Protein AF-J9F4U8-F1 (afdb_monomer_lite)

Structure (mmCIF, N/CA/C/O backbone):
data_AF-J9F4U8-F1
#
_entry.id   AF-J9F4U8-F1
#
loop_
_atom_site.group_PDB
_atom_site.id
_atom_site.type_symbol
_atom_site.label_atom_id
_atom_site.label_alt_id
_atom_site.label_comp_id
_atom_site.label_asym_id
_atom_site.label_entity_id
_atom_site.label_seq_id
_atom_site.pdbx_PDB_ins_code
_atom_site.Cartn_x
_atom_site.Cartn_y
_atom_site.Cartn_z
_atom_site.occupancy
_atom_site.B_iso_or_equiv
_atom_site.auth_seq_id
_atom_site.auth_comp_id
_atom_site.auth_asym_id
_atom_site.auth_atom_id
_atom_site.pdbx_PDB_model_num
ATOM 1 N N . MET A 1 1 ? 13.633 12.511 -22.087 1.00 73.69 1 MET A N 1
ATOM 2 C CA . MET A 1 1 ? 13.959 11.360 -22.959 1.00 73.69 1 MET A CA 1
ATOM 3 C C . MET A 1 1 ? 12.790 10.395 -22.953 1.00 73.69 1 MET A C 1
ATOM 5 O O . MET A 1 1 ? 12.260 10.151 -21.877 1.00 73.69 1 MET A O 1
ATOM 9 N N . SER A 1 2 ? 12.393 9.867 -24.113 1.00 84.69 2 SER A N 1
ATOM 10 C CA . SER A 1 2 ? 11.380 8.807 -24.208 1.00 84.69 2 SER A CA 1
ATOM 11 C C . SER A 1 2 ? 12.073 7.474 -24.529 1.00 84.69 2 SER A C 1
ATOM 13 O O . SER A 1 2 ? 12.675 7.376 -25.598 1.00 84.69 2 SER A O 1
ATOM 15 N N . PRO A 1 3 ? 12.018 6.450 -23.653 1.00 85.88 3 PRO A N 1
ATOM 16 C CA . PRO A 1 3 ? 12.671 5.149 -23.874 1.00 85.88 3 PRO A CA 1
ATOM 17 C C . PRO A 1 3 ? 12.278 4.480 -25.198 1.00 85.88 3 PRO A C 1
ATOM 19 O O . PRO A 1 3 ? 13.088 3.803 -25.831 1.00 85.88 3 PRO A O 1
ATOM 22 N N . ARG A 1 4 ? 11.057 4.748 -25.670 1.00 88.00 4 ARG A N 1
ATOM 23 C CA . ARG A 1 4 ? 10.531 4.239 -26.945 1.00 88.00 4 ARG A CA 1
ATOM 24 C C . ARG A 1 4 ? 11.342 4.667 -28.158 1.00 88.00 4 ARG A C 1
ATOM 26 O O . ARG A 1 4 ? 11.392 3.926 -29.130 1.00 88.00 4 ARG A O 1
ATOM 33 N N . GLN A 1 5 ? 12.001 5.827 -28.097 1.00 93.31 5 GLN A N 1
ATOM 34 C CA . GLN A 1 5 ? 12.882 6.303 -29.173 1.00 93.31 5 GLN A CA 1
ATOM 35 C C . GLN A 1 5 ? 14.105 5.392 -29.369 1.00 93.31 5 GLN A C 1
ATOM 37 O O . GLN A 1 5 ? 14.730 5.431 -30.423 1.00 93.31 5 GLN A O 1
ATOM 42 N N . TYR A 1 6 ? 14.412 4.546 -28.382 1.00 90.94 6 TYR A N 1
ATOM 43 C CA . TYR A 1 6 ? 15.502 3.573 -28.400 1.00 90.94 6 TYR A CA 1
ATOM 44 C C . TYR A 1 6 ? 14.999 2.124 -28.499 1.00 90.94 6 TYR A C 1
ATOM 46 O O . TYR A 1 6 ? 15.739 1.197 -28.182 1.00 90.94 6 TYR A O 1
ATOM 54 N N . ASN A 1 7 ? 13.739 1.912 -28.905 1.00 90.25 7 ASN A N 1
ATOM 55 C CA . ASN A 1 7 ? 13.086 0.596 -28.955 1.00 90.25 7 ASN A CA 1
ATOM 56 C C . ASN A 1 7 ? 13.039 -0.138 -27.600 1.00 90.25 7 ASN A C 1
ATOM 58 O O . ASN A 1 7 ? 12.963 -1.366 -27.551 1.00 90.25 7 ASN A O 1
ATOM 62 N N . VAL A 1 8 ? 13.057 0.605 -26.489 1.00 89.50 8 VAL A N 1
ATOM 63 C CA . VAL A 1 8 ? 12.871 0.038 -25.151 1.00 89.50 8 VAL A CA 1
ATOM 64 C C . VAL A 1 8 ? 11.380 -0.016 -24.834 1.00 89.50 8 VAL A C 1
ATOM 66 O O . VAL A 1 8 ? 10.713 1.015 -24.749 1.00 89.50 8 VAL A O 1
ATOM 69 N N . ASP A 1 9 ? 10.867 -1.228 -24.630 1.00 92.94 9 ASP A N 1
ATOM 70 C CA . ASP A 1 9 ? 9.531 -1.459 -24.080 1.00 92.94 9 ASP A CA 1
ATOM 71 C C . ASP A 1 9 ? 9.593 -1.344 -22.553 1.00 92.94 9 ASP A C 1
ATOM 73 O O . ASP A 1 9 ? 10.179 -2.189 -21.868 1.00 92.94 9 ASP A O 1
ATOM 77 N N . GLU A 1 10 ? 8.977 -0.290 -22.014 1.00 91.19 10 GLU A N 1
ATOM 78 C CA . GLU A 1 10 ? 9.019 0.004 -20.583 1.00 91.19 10 GLU A CA 1
ATOM 79 C C . GLU A 1 10 ? 8.383 -1.113 -19.745 1.00 91.19 10 GLU A C 1
ATOM 81 O O . GLU A 1 10 ? 8.871 -1.436 -18.662 1.00 91.19 10 GLU A O 1
ATOM 86 N N . ARG A 1 11 ? 7.312 -1.743 -20.247 1.00 91.62 11 ARG A N 1
ATOM 87 C CA . ARG A 1 11 ? 6.607 -2.805 -19.517 1.00 91.62 11 ARG A CA 1
ATOM 88 C C . ARG A 1 11 ? 7.463 -4.057 -19.440 1.00 91.62 11 ARG A C 1
ATOM 90 O O . ARG A 1 11 ? 7.577 -4.637 -18.361 1.00 91.62 11 ARG A O 1
ATOM 97 N N . ARG A 1 12 ? 8.096 -4.443 -20.552 1.00 93.12 12 ARG A N 1
ATOM 98 C CA . ARG A 1 12 ? 9.026 -5.583 -20.576 1.00 93.12 12 ARG A CA 1
ATOM 99 C C . ARG A 1 12 ? 10.244 -5.334 -19.695 1.00 93.12 12 ARG A C 1
ATOM 101 O O . ARG A 1 12 ? 10.639 -6.236 -18.965 1.00 93.12 12 ARG A O 1
ATOM 108 N N . ALA A 1 13 ? 10.801 -4.123 -19.714 1.00 92.50 13 ALA A N 1
ATOM 109 C CA . ALA A 1 13 ? 11.930 -3.763 -18.859 1.00 92.50 13 ALA A CA 1
ATOM 110 C C . ALA A 1 13 ? 11.574 -3.863 -17.365 1.00 92.50 13 ALA A C 1
ATOM 112 O O . ALA A 1 13 ? 12.334 -4.443 -16.590 1.00 92.50 13 ALA A O 1
ATOM 113 N N . ILE A 1 14 ? 10.396 -3.369 -16.963 1.00 92.56 14 ILE A N 1
ATOM 114 C CA . ILE A 1 14 ? 9.905 -3.489 -15.581 1.00 92.56 14 ILE A CA 1
ATOM 115 C C . ILE A 1 14 ? 9.682 -4.958 -15.205 1.00 92.56 14 ILE A C 1
ATOM 117 O O . ILE A 1 14 ? 10.134 -5.384 -14.145 1.00 92.56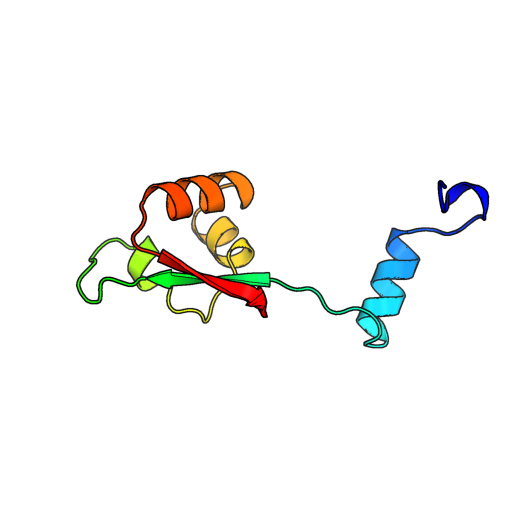 14 ILE A O 1
ATOM 121 N N . GLN A 1 15 ? 9.017 -5.742 -16.060 1.00 93.19 15 GLN A N 1
ATOM 122 C CA . GLN A 1 15 ? 8.785 -7.170 -15.816 1.00 93.19 15 GLN A CA 1
ATOM 123 C C . GLN A 1 15 ? 10.097 -7.934 -15.644 1.00 93.19 15 GLN A C 1
ATOM 125 O O . GLN A 1 15 ? 10.257 -8.646 -14.658 1.00 93.19 15 GLN A O 1
ATOM 130 N N . PHE A 1 16 ? 11.049 -7.734 -16.558 1.00 95.25 16 PHE A N 1
ATOM 131 C CA . PHE A 1 16 ? 12.386 -8.311 -16.467 1.00 95.25 16 PHE A CA 1
ATOM 132 C C . PHE A 1 16 ? 13.063 -7.916 -15.149 1.00 95.25 16 PHE A C 1
ATOM 134 O O . PHE A 1 16 ? 13.548 -8.775 -14.416 1.00 95.25 16 PHE A O 1
ATOM 141 N N . GLY A 1 17 ? 13.025 -6.628 -14.800 1.00 95.50 17 GLY A N 1
ATOM 142 C CA . GLY A 1 17 ? 13.579 -6.126 -13.549 1.00 95.50 17 GLY A CA 1
ATOM 143 C C . GLY A 1 17 ? 12.972 -6.787 -12.309 1.00 95.50 17 GLY 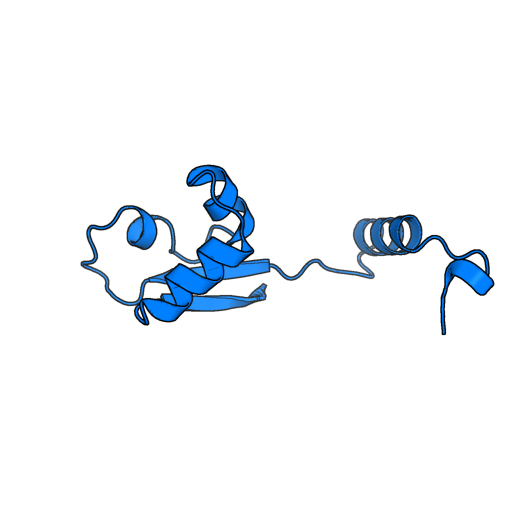A C 1
ATOM 144 O O . GLY A 1 17 ? 13.711 -7.143 -11.396 1.00 95.50 17 GLY A O 1
ATOM 145 N N . ILE A 1 18 ? 11.655 -7.003 -12.286 1.00 93.81 18 ILE A N 1
ATOM 146 C CA . ILE A 1 18 ? 10.968 -7.699 -11.188 1.00 93.81 18 ILE A CA 1
ATOM 147 C C . ILE A 1 18 ? 11.367 -9.179 -11.145 1.00 93.81 18 ILE A C 1
ATOM 149 O O . ILE A 1 18 ? 11.740 -9.674 -10.084 1.00 93.81 18 ILE A O 1
ATOM 153 N N . CYS A 1 19 ? 11.337 -9.879 -12.283 1.00 94.56 19 CYS A N 1
ATOM 154 C CA . CYS A 1 19 ? 11.672 -11.305 -12.366 1.00 94.56 19 CYS A CA 1
ATOM 155 C C . CYS A 1 19 ? 13.113 -11.609 -11.936 1.00 94.56 19 CYS A C 1
ATOM 157 O O . CYS A 1 19 ? 13.367 -12.668 -11.369 1.00 94.56 19 CYS A O 1
ATOM 159 N N . HIS A 1 20 ? 14.043 -10.684 -12.185 1.00 95.75 20 HIS A N 1
ATOM 160 C CA . HIS A 1 20 ? 15.457 -10.833 -11.832 1.00 95.75 20 HIS A CA 1
ATOM 161 C C . HIS A 1 20 ? 15.851 -10.140 -10.518 1.00 95.75 20 HIS A C 1
ATOM 163 O O . HIS A 1 20 ? 17.021 -10.164 -10.146 1.00 95.75 20 HIS A O 1
ATOM 169 N N . GLY A 1 21 ? 14.905 -9.525 -9.801 1.00 92.44 21 GLY A N 1
ATOM 170 C CA . GLY A 1 21 ? 15.178 -8.853 -8.526 1.00 92.44 21 GLY A CA 1
ATOM 171 C C . GLY A 1 21 ? 15.939 -7.526 -8.640 1.00 92.44 21 GLY A C 1
ATOM 172 O O . GLY A 1 21 ? 16.390 -6.997 -7.627 1.00 92.44 21 GLY A O 1
ATOM 173 N N . PHE A 1 22 ? 16.062 -6.957 -9.842 1.00 94.50 22 PHE A N 1
ATOM 174 C CA . PHE A 1 22 ? 16.627 -5.618 -10.059 1.00 94.50 22 PHE A CA 1
ATOM 175 C C . PHE A 1 22 ? 15.653 -4.501 -9.677 1.00 94.50 22 PHE A C 1
ATOM 177 O O . PHE A 1 22 ? 16.071 -3.397 -9.338 1.00 94.50 22 PHE A O 1
ATOM 184 N N . VAL A 1 23 ? 14.351 -4.781 -9.745 1.00 93.25 23 VAL A N 1
ATOM 185 C CA . VAL A 1 23 ? 13.281 -3.847 -9.392 1.00 93.25 23 VAL A CA 1
ATOM 186 C C . VAL A 1 23 ? 12.377 -4.509 -8.365 1.00 93.25 23 VAL A C 1
ATOM 188 O O . VAL A 1 23 ? 11.911 -5.628 -8.558 1.00 93.25 23 VAL A O 1
ATOM 191 N N . ARG A 1 24 ? 12.080 -3.790 -7.282 1.00 90.25 24 ARG A N 1
ATOM 192 C CA . ARG A 1 24 ? 11.101 -4.205 -6.277 1.00 90.25 24 ARG A CA 1
ATOM 193 C C . ARG A 1 24 ? 9.912 -3.255 -6.301 1.00 90.25 24 ARG A C 1
ATOM 195 O O . ARG A 1 24 ? 10.089 -2.039 -6.318 1.00 90.25 24 ARG A O 1
ATOM 202 N N . LYS A 1 25 ? 8.698 -3.808 -6.263 1.00 88.00 25 LYS A N 1
ATOM 203 C CA . LYS A 1 25 ? 7.491 -3.012 -6.031 1.00 88.00 25 LYS A CA 1
ATOM 204 C C . LYS A 1 25 ? 7.460 -2.595 -4.559 1.00 88.00 25 LYS A C 1
ATOM 206 O O . LYS A 1 25 ? 7.484 -3.461 -3.690 1.00 88.00 25 LYS A O 1
ATOM 211 N N . LEU A 1 26 ? 7.397 -1.290 -4.305 1.00 91.06 26 LEU A N 1
ATOM 212 C CA . LEU A 1 26 ? 7.100 -0.743 -2.984 1.00 91.06 26 LEU A CA 1
ATOM 213 C C . LEU A 1 26 ? 5.589 -0.562 -2.861 1.00 91.06 26 LEU A C 1
ATOM 215 O O . LEU A 1 26 ? 4.983 0.128 -3.682 1.00 91.06 26 LEU A O 1
ATOM 219 N N . CYS A 1 27 ? 4.995 -1.180 -1.848 1.00 93.19 27 CYS A N 1
ATOM 220 C CA . CYS A 1 27 ? 3.579 -1.039 -1.533 1.00 93.19 27 CYS A CA 1
ATOM 221 C C . CYS A 1 27 ? 3.407 -0.228 -0.245 1.00 93.19 27 CYS A C 1
ATOM 223 O O . CYS A 1 27 ? 4.284 -0.211 0.621 1.00 93.19 27 CYS A O 1
ATOM 225 N N . ILE A 1 28 ? 2.253 0.426 -0.112 1.00 95.56 28 ILE A N 1
ATOM 226 C CA . ILE A 1 28 ? 1.879 1.172 1.092 1.00 95.56 28 ILE A CA 1
ATOM 227 C C . ILE A 1 28 ? 1.041 0.262 1.988 1.00 95.56 28 ILE A C 1
ATOM 229 O O . ILE A 1 28 ? 0.065 -0.321 1.531 1.00 95.56 28 ILE A O 1
ATOM 233 N N . TYR A 1 29 ? 1.385 0.187 3.2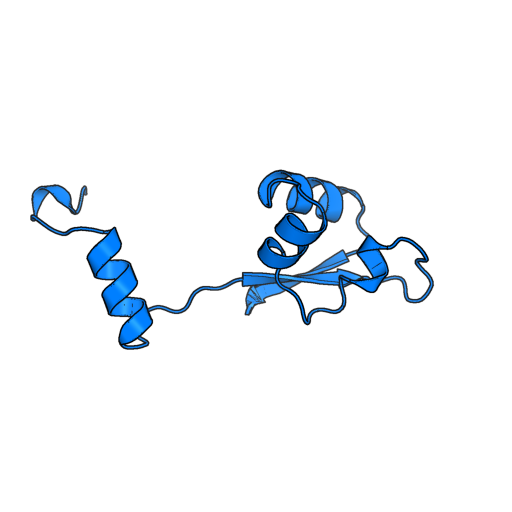68 1.00 95.75 29 TYR A N 1
ATOM 234 C CA . TYR A 1 29 ? 0.716 -0.631 4.276 1.00 95.75 29 TYR A CA 1
ATOM 235 C C . TYR A 1 29 ? 0.190 0.277 5.393 1.00 95.75 29 TYR A C 1
ATOM 237 O O . TYR A 1 29 ? 0.985 0.755 6.210 1.00 95.75 29 TYR A O 1
ATOM 245 N N . PRO A 1 30 ? -1.120 0.574 5.425 1.00 94.19 30 PRO A N 1
ATOM 246 C CA . PRO A 1 30 ? -1.704 1.400 6.471 1.00 94.19 30 PRO A CA 1
ATOM 247 C C . PRO A 1 30 ? -1.820 0.635 7.798 1.00 94.19 30 PRO A C 1
ATOM 249 O O . PRO A 1 30 ? -2.155 -0.551 7.832 1.00 94.19 30 PRO A O 1
ATOM 252 N N . VAL A 1 31 ? -1.584 1.347 8.898 1.00 94.44 31 VAL A N 1
ATOM 253 C CA . VAL A 1 31 ? -1.675 0.866 10.280 1.00 94.44 31 VAL A CA 1
ATOM 254 C C . VAL A 1 31 ? -2.553 1.825 11.076 1.00 94.44 31 VAL A C 1
ATOM 256 O O . VAL A 1 31 ? -2.258 3.016 11.148 1.00 94.44 31 VAL A O 1
ATOM 259 N N . SER A 1 32 ? -3.630 1.322 11.677 1.00 93.69 32 SER A N 1
ATOM 260 C CA . SER A 1 32 ? -4.481 2.102 12.577 1.00 93.69 32 SER A CA 1
ATOM 261 C C . SER A 1 32 ? -3.739 2.435 13.874 1.00 93.69 32 SER A C 1
ATOM 263 O O . SER A 1 32 ? -3.183 1.553 14.530 1.00 93.69 32 SER A O 1
ATOM 265 N N . LEU A 1 33 ? -3.762 3.705 14.278 1.00 89.88 33 LEU A N 1
ATOM 266 C CA . LEU A 1 33 ? -3.183 4.172 15.542 1.00 89.88 33 LEU A CA 1
ATOM 267 C C . LEU A 1 33 ? -4.086 3.878 16.745 1.00 89.88 33 LEU A C 1
ATOM 269 O O . LEU A 1 33 ? -3.611 3.636 17.857 1.00 89.88 33 LEU A O 1
ATOM 273 N N . LYS A 1 34 ? -5.406 3.913 16.544 1.00 86.69 34 LYS A N 1
ATOM 274 C CA . LYS A 1 34 ? -6.388 3.749 17.619 1.00 86.69 34 LYS A CA 1
ATOM 275 C C . LYS A 1 34 ? -6.729 2.272 17.797 1.00 86.69 34 LYS A C 1
ATOM 277 O O . LYS A 1 34 ? -7.493 1.704 17.022 1.00 86.69 34 LYS A O 1
ATOM 282 N N . LYS A 1 35 ? -6.227 1.673 18.882 1.00 72.62 35 LYS A N 1
ATOM 283 C CA . LYS A 1 35 ? -6.478 0.262 19.243 1.00 72.62 35 LYS A CA 1
ATOM 284 C C . LYS A 1 35 ? -7.961 -0.084 19.458 1.00 72.62 35 LYS A C 1
ATOM 286 O O . LYS A 1 35 ? -8.323 -1.246 19.335 1.00 72.62 35 LYS A O 1
ATOM 291 N N . CYS A 1 36 ? -8.808 0.905 19.753 1.00 78.25 36 CYS A N 1
ATOM 292 C CA . CYS A 1 36 ? -10.243 0.714 19.997 1.00 78.25 36 CYS A CA 1
ATOM 293 C C . CYS A 1 36 ? -11.135 1.199 18.842 1.00 78.25 36 CYS A C 1
ATOM 295 O O . CYS A 1 36 ? -12.337 1.379 19.035 1.00 78.25 36 CYS A O 1
ATOM 297 N N . ASP A 1 37 ? -10.579 1.453 17.655 1.00 81.94 37 ASP A N 1
ATOM 298 C CA . ASP A 1 37 ? -11.402 1.816 16.505 1.00 81.94 37 ASP A CA 1
ATOM 299 C C . ASP A 1 37 ? -12.172 0.590 15.986 1.00 81.94 37 ASP A C 1
ATOM 301 O O . ASP A 1 37 ? -11.608 -0.372 15.461 1.00 81.94 37 ASP A O 1
ATOM 305 N N . MET A 1 38 ? -13.493 0.622 16.167 1.00 84.75 38 MET A N 1
ATOM 306 C CA . MET A 1 38 ? -14.394 -0.474 15.810 1.00 84.75 38 MET A CA 1
ATOM 307 C C . MET A 1 38 ? -14.728 -0.512 14.315 1.00 84.75 38 MET A C 1
ATOM 309 O O . MET A 1 38 ? -15.342 -1.483 13.857 1.00 84.75 38 MET A O 1
ATOM 313 N N . ARG A 1 39 ? -14.324 0.505 13.539 1.00 89.94 39 ARG A N 1
ATOM 314 C CA . ARG A 1 39 ? -14.554 0.550 12.094 1.00 89.94 39 ARG A CA 1
ATOM 315 C C . ARG A 1 39 ? -13.841 -0.618 11.418 1.00 89.94 39 ARG A C 1
ATOM 317 O O . ARG A 1 39 ? -12.691 -0.940 11.712 1.00 89.94 39 ARG A O 1
ATOM 324 N N . ARG A 1 40 ? -14.515 -1.235 10.443 1.00 90.69 40 ARG A N 1
ATOM 325 C CA . ARG A 1 40 ? -13.967 -2.374 9.687 1.00 90.69 40 ARG A CA 1
ATOM 326 C C . ARG A 1 40 ? -12.615 -2.046 9.045 1.00 90.69 40 ARG A C 1
ATOM 328 O O . ARG A 1 40 ? -11.736 -2.895 9.050 1.00 90.69 40 ARG A O 1
ATOM 335 N N . ILE A 1 41 ? -12.442 -0.825 8.535 1.00 90.25 41 ILE A N 1
ATOM 336 C CA . ILE A 1 41 ? -11.183 -0.376 7.927 1.00 90.25 41 ILE A CA 1
ATOM 337 C C . ILE A 1 41 ? -10.022 -0.370 8.927 1.00 90.25 41 ILE A C 1
ATOM 339 O O . ILE A 1 41 ? -8.967 -0.913 8.626 1.00 90.25 41 ILE A O 1
ATOM 343 N N . ALA A 1 42 ? -10.240 0.114 10.151 1.00 91.44 42 ALA A N 1
ATOM 344 C CA . ALA A 1 42 ? -9.209 0.151 11.181 1.00 91.44 42 ALA A CA 1
ATOM 345 C C . ALA A 1 42 ? -8.725 -1.246 11.590 1.00 91.44 42 ALA A C 1
ATOM 347 O O . ALA A 1 42 ? -7.533 -1.435 11.810 1.00 91.44 42 ALA A O 1
ATOM 348 N N . LYS A 1 43 ? -9.626 -2.236 11.610 1.00 91.38 43 LYS A N 1
ATOM 349 C CA . LYS A 1 43 ? -9.277 -3.640 11.882 1.00 91.38 43 LYS A CA 1
ATOM 350 C C . LYS A 1 43 ? -8.441 -4.292 10.780 1.00 91.38 43 LYS A C 1
ATOM 352 O O . LYS A 1 43 ? -7.708 -5.228 11.067 1.00 91.38 43 LYS A O 1
ATOM 357 N N . LEU A 1 44 ? -8.594 -3.862 9.525 1.00 92.19 44 LEU A N 1
ATOM 358 C CA . LEU A 1 44 ? -7.850 -4.428 8.391 1.00 92.19 44 LEU A CA 1
ATOM 359 C C . LEU A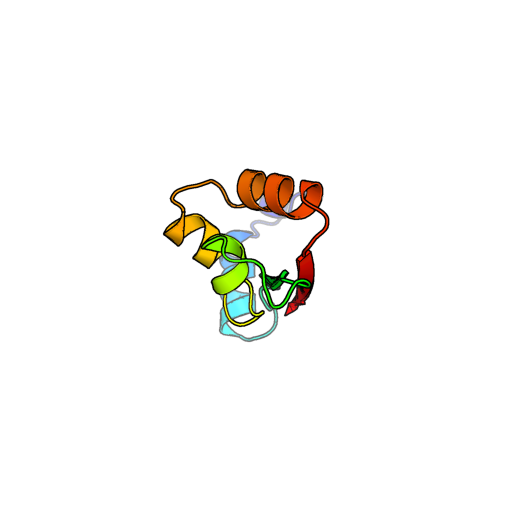 1 44 ? -6.529 -3.690 8.122 1.00 92.19 44 LEU A C 1
ATOM 361 O O . LEU A 1 44 ? -5.655 -4.258 7.472 1.00 92.19 44 LEU A O 1
ATOM 365 N N . CYS A 1 45 ? -6.389 -2.458 8.614 1.00 92.75 45 CYS A N 1
ATOM 366 C CA . CYS A 1 45 ? -5.160 -1.669 8.576 1.00 92.75 45 CYS A CA 1
ATOM 367 C C . CYS A 1 45 ? -4.250 -2.032 9.762 1.00 92.75 45 CYS A C 1
ATOM 369 O O . CYS A 1 45 ? -4.123 -1.263 10.713 1.00 92.75 45 CYS A O 1
ATOM 371 N N . ASP A 1 46 ? -3.630 -3.209 9.723 1.00 91.06 46 ASP A N 1
ATOM 372 C CA . ASP A 1 46 ? -2.681 -3.709 10.735 1.00 91.06 46 ASP A CA 1
ATOM 373 C C . ASP A 1 46 ? -1.229 -3.782 10.217 1.00 91.06 46 ASP A C 1
ATOM 375 O O . ASP A 1 46 ? -0.330 -4.260 10.908 1.00 91.06 46 ASP A O 1
ATOM 379 N N . GLY A 1 47 ? -0.984 -3.298 8.996 1.00 91.50 47 GLY A N 1
ATOM 380 C CA . GLY A 1 47 ? 0.323 -3.342 8.341 1.00 91.50 47 GLY A CA 1
ATOM 381 C C . GLY A 1 47 ? 0.650 -4.660 7.631 1.00 91.50 47 GLY A C 1
ATOM 382 O O . GLY A 1 47 ? 1.756 -4.787 7.101 1.00 91.50 47 GLY A O 1
ATOM 383 N N . THR A 1 48 ? -0.276 -5.628 7.599 1.00 92.19 48 THR A N 1
ATOM 384 C CA . THR A 1 48 ? -0.103 -6.899 6.870 1.00 92.19 48 THR A CA 1
ATOM 385 C C . THR A 1 48 ? -0.606 -6.833 5.431 1.00 92.19 48 THR A C 1
ATOM 387 O O . THR A 1 48 ? -0.060 -7.505 4.558 1.00 92.19 48 THR A O 1
ATOM 390 N N . ARG A 1 49 ? -1.625 -6.007 5.169 1.00 93.81 49 ARG A N 1
ATOM 391 C CA . ARG A 1 49 ? -2.235 -5.843 3.844 1.00 93.81 49 ARG A CA 1
ATOM 392 C C . ARG A 1 49 ? -1.792 -4.554 3.181 1.00 93.81 49 ARG A C 1
ATOM 394 O O . ARG A 1 49 ? -1.739 -3.506 3.828 1.00 93.81 49 ARG A O 1
ATOM 401 N N . SER A 1 50 ? -1.513 -4.639 1.884 1.00 95.50 50 SER A N 1
ATOM 402 C CA . SER A 1 50 ? -1.236 -3.449 1.091 1.00 95.50 50 SER A CA 1
ATOM 403 C C . SER A 1 50 ? -2.510 -2.628 0.892 1.00 95.50 50 SER A C 1
ATOM 405 O O . SER A 1 50 ? -3.633 -3.139 0.960 1.00 95.50 50 SER A O 1
ATOM 407 N N . LEU A 1 51 ? -2.342 -1.339 0.623 1.00 95.25 51 LEU A N 1
ATOM 408 C CA . LEU A 1 51 ? -3.429 -0.441 0.263 1.00 95.25 51 LEU A CA 1
ATOM 409 C C . LEU A 1 51 ? -4.180 -0.958 -0.972 1.00 95.25 51 LEU A C 1
ATOM 411 O O . LEU A 1 51 ? -5.400 -0.843 -1.035 1.00 95.25 51 LEU A O 1
ATOM 415 N N . GLU A 1 52 ? -3.473 -1.546 -1.937 1.00 94.75 52 GLU A N 1
ATOM 416 C CA . GLU A 1 52 ? -4.082 -2.123 -3.131 1.00 94.75 52 GLU A CA 1
ATOM 417 C C . GLU A 1 52 ? -4.968 -3.330 -2.811 1.00 94.75 52 GLU A C 1
ATOM 419 O O . GLU A 1 52 ? -6.071 -3.423 -3.346 1.00 94.75 52 GLU A O 1
ATOM 424 N N . ASP A 1 53 ? -4.554 -4.202 -1.889 1.00 95.31 53 ASP A N 1
ATOM 425 C CA . ASP A 1 53 ? -5.394 -5.323 -1.444 1.00 95.31 53 ASP A CA 1
ATOM 426 C C . ASP A 1 53 ? -6.644 -4.821 -0.713 1.00 95.31 53 ASP A C 1
ATOM 428 O O . ASP A 1 53 ? -7.754 -5.314 -0.923 1.00 95.31 53 ASP A O 1
ATOM 432 N N . LEU A 1 54 ? -6.484 -3.800 0.134 1.00 95.44 54 LEU A N 1
ATOM 433 C CA . LEU A 1 54 ? -7.603 -3.166 0.831 1.00 95.44 54 LEU A CA 1
ATOM 434 C C . LEU A 1 54 ? -8.573 -2.508 -0.158 1.00 95.44 54 LEU A C 1
ATOM 436 O O . LEU A 1 54 ? -9.785 -2.644 -0.008 1.00 95.44 54 LEU A O 1
ATOM 440 N N . ALA A 1 55 ? -8.057 -1.850 -1.194 1.00 96.19 55 ALA A N 1
ATOM 441 C CA . ALA A 1 55 ? -8.855 -1.238 -2.250 1.00 96.19 55 ALA A CA 1
ATOM 442 C C . ALA A 1 55 ? -9.754 -2.266 -2.956 1.00 96.19 55 ALA A C 1
ATOM 444 O O . ALA A 1 55 ? -10.936 -1.998 -3.180 1.00 96.19 55 ALA A O 1
ATOM 445 N N . VAL A 1 56 ? -9.233 -3.473 -3.206 1.00 96.31 56 VAL A N 1
ATOM 446 C CA . VAL A 1 56 ? -10.019 -4.598 -3.735 1.00 96.31 56 VAL A CA 1
ATOM 447 C C . VAL A 1 56 ? -11.099 -5.037 -2.742 1.00 96.31 56 VAL A C 1
ATOM 449 O O . VAL A 1 56 ? -12.258 -5.168 -3.130 1.00 96.31 56 VAL A O 1
ATOM 452 N N . ILE A 1 57 ? -10.761 -5.208 -1.457 1.00 95.50 57 ILE A N 1
ATOM 453 C CA . ILE A 1 57 ? -11.719 -5.626 -0.413 1.00 95.50 57 ILE A CA 1
ATOM 454 C C . ILE A 1 57 ? -12.890 -4.643 -0.279 1.00 95.50 57 ILE A C 1
ATOM 456 O O . ILE A 1 57 ? -14.025 -5.060 -0.042 1.00 95.50 57 ILE A O 1
ATOM 460 N N . PHE A 1 58 ? -12.617 -3.345 -0.403 1.00 94.25 58 PHE A N 1
ATOM 461 C CA . PHE A 1 58 ? -13.624 -2.293 -0.281 1.00 94.25 58 PHE A CA 1
ATOM 462 C C . PHE A 1 58 ? -14.269 -1.894 -1.614 1.00 94.25 58 PHE A C 1
ATOM 464 O O . PHE A 1 58 ? -15.159 -1.050 -1.602 1.00 94.25 58 PHE A O 1
ATOM 471 N N . ALA A 1 59 ? -13.861 -2.495 -2.739 1.00 95.94 59 ALA A N 1
ATOM 472 C CA . ALA A 1 59 ? -14.316 -2.146 -4.088 1.00 95.94 59 ALA A CA 1
ATOM 473 C C . ALA A 1 59 ? -14.195 -0.637 -4.403 1.00 95.94 59 ALA A C 1
ATOM 475 O O . ALA A 1 59 ? -15.068 -0.035 -5.028 1.00 95.94 59 ALA A O 1
ATOM 476 N N . ILE A 1 60 ? -13.100 -0.014 -3.959 1.00 95.75 60 ILE A N 1
ATOM 477 C CA . ILE A 1 60 ? -12.805 1.415 -4.146 1.00 95.75 60 ILE A CA 1
ATOM 478 C C . ILE A 1 60 ? -11.456 1.547 -4.856 1.00 95.75 60 ILE A C 1
ATOM 480 O O . ILE A 1 60 ? -10.580 0.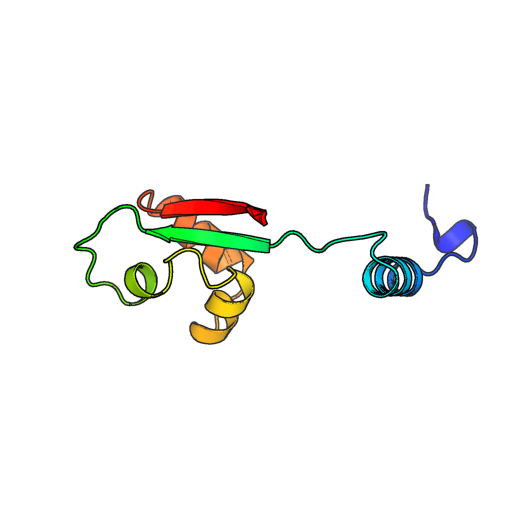703 -4.707 1.00 95.75 60 ILE A O 1
ATOM 484 N N . SER A 1 61 ? -11.253 2.612 -5.636 1.00 96.12 61 SER A N 1
ATOM 485 C CA . SER A 1 61 ? -9.941 2.862 -6.245 1.00 96.12 61 SER A CA 1
ATOM 486 C C . SER A 1 61 ? -8.867 3.088 -5.165 1.00 96.12 61 SER A C 1
ATOM 488 O O . SER A 1 61 ? -9.131 3.864 -4.241 1.00 96.12 61 SER A O 1
ATOM 490 N N . PRO A 1 62 ? -7.641 2.556 -5.313 1.00 94.62 62 PRO A N 1
ATOM 491 C CA . PRO A 1 62 ? -6.568 2.755 -4.335 1.00 94.62 62 PRO A CA 1
ATOM 492 C C . PRO A 1 62 ? -6.282 4.228 -4.021 1.00 94.62 62 PRO A C 1
ATOM 494 O O . PRO A 1 62 ? -6.030 4.569 -2.873 1.00 94.62 62 PRO A O 1
ATOM 497 N N . VAL A 1 63 ? -6.385 5.111 -5.021 1.00 95.06 63 VAL A N 1
ATOM 498 C CA . VAL A 1 63 ? -6.162 6.558 -4.860 1.00 95.06 63 VAL A CA 1
ATOM 499 C C . VAL A 1 63 ? -7.185 7.169 -3.899 1.00 95.06 63 VAL A C 1
ATOM 501 O O . VAL A 1 63 ? -6.798 7.728 -2.880 1.00 95.06 63 VAL A O 1
ATOM 504 N N . LYS A 1 64 ? -8.485 6.971 -4.155 1.00 95.25 64 LYS A N 1
ATOM 505 C CA . LYS A 1 64 ? -9.554 7.446 -3.257 1.00 95.25 64 LYS A CA 1
ATOM 506 C C . LYS A 1 64 ? -9.470 6.836 -1.859 1.00 95.25 64 LYS A C 1
ATOM 508 O O . LYS A 1 64 ? -9.766 7.511 -0.878 1.00 95.25 64 LYS A O 1
ATOM 513 N N . LEU A 1 65 ? -9.085 5.560 -1.759 1.00 94.62 65 LEU A N 1
ATOM 514 C CA . LEU A 1 65 ? -8.891 4.922 -0.459 1.00 94.62 65 LEU A CA 1
ATOM 515 C C . LEU A 1 65 ? -7.738 5.589 0.302 1.00 94.62 65 LEU A C 1
ATOM 517 O O . LEU A 1 65 ? -7.879 5.864 1.488 1.00 94.62 65 LEU A O 1
ATOM 521 N N . LEU A 1 66 ? -6.622 5.885 -0.370 1.00 94.38 66 LEU A N 1
ATOM 522 C CA . LEU A 1 66 ? -5.494 6.584 0.241 1.00 94.38 66 LEU A CA 1
ATOM 523 C C . LEU A 1 66 ? -5.882 7.973 0.741 1.00 94.38 66 LEU A C 1
ATOM 525 O O . LEU A 1 66 ? -5.511 8.324 1.855 1.00 94.38 66 LEU A O 1
ATOM 529 N N . GLU A 1 67 ? -6.606 8.743 -0.071 1.00 94.62 67 GLU A N 1
ATOM 530 C CA . GLU A 1 67 ? -7.095 10.078 0.290 1.00 94.62 67 GLU A CA 1
ATOM 531 C C . GLU A 1 67 ? -7.973 10.006 1.542 1.00 94.62 67 GLU A C 1
ATOM 533 O O . GLU A 1 67 ? -7.633 10.604 2.558 1.00 94.62 67 GLU A O 1
ATOM 538 N N . GLY A 1 68 ? -9.004 9.153 1.542 1.00 91.94 68 GLY A N 1
ATOM 539 C CA . GLY A 1 68 ? -9.898 9.024 2.696 1.00 91.94 68 GLY A CA 1
ATOM 540 C C . GLY A 1 68 ? -9.202 8.542 3.976 1.00 91.94 68 GLY A C 1
ATOM 541 O O . GLY A 1 68 ? -9.529 8.997 5.069 1.00 91.94 68 GLY A O 1
ATOM 542 N N . VAL A 1 69 ? -8.221 7.641 3.862 1.00 91.50 69 VAL A N 1
ATOM 543 C CA . VAL A 1 69 ? -7.448 7.149 5.019 1.00 91.50 69 VAL A CA 1
ATOM 544 C C . VAL A 1 69 ? -6.461 8.207 5.524 1.00 91.50 69 VAL A C 1
ATOM 546 O O . VAL A 1 69 ? -6.204 8.274 6.725 1.00 91.50 69 VAL A O 1
ATOM 549 N N . ARG A 1 70 ? -5.911 9.047 4.637 1.00 92.12 70 ARG A N 1
ATOM 550 C CA . ARG A 1 70 ? -5.047 10.175 5.019 1.00 92.12 70 ARG A CA 1
ATOM 551 C C . ARG A 1 70 ? -5.834 11.274 5.721 1.00 92.12 70 ARG A C 1
ATO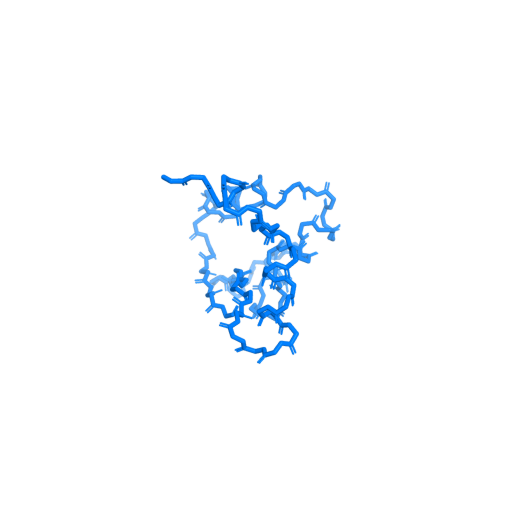M 553 O O . ARG A 1 70 ? -5.383 11.743 6.762 1.00 92.12 70 ARG A O 1
ATOM 560 N N . ASP A 1 71 ? -7.000 11.626 5.191 1.00 92.69 71 ASP A N 1
ATOM 561 C CA . ASP A 1 71 ? -7.850 12.691 5.731 1.00 92.69 71 ASP A CA 1
ATOM 562 C C . ASP A 1 71 ? -8.386 12.351 7.132 1.00 92.69 71 ASP A C 1
ATOM 564 O O . ASP A 1 71 ? -8.585 13.239 7.958 1.00 92.69 71 ASP A O 1
ATOM 568 N N . ASP A 1 72 ? -8.563 11.061 7.442 1.00 88.25 72 ASP A N 1
ATOM 569 C CA . ASP A 1 72 ? -8.996 10.600 8.767 1.00 88.25 72 ASP A CA 1
ATOM 570 C C . ASP A 1 72 ? -7.962 10.871 9.881 1.00 88.25 72 ASP A C 1
ATOM 572 O O . ASP A 1 72 ? -8.320 10.949 11.058 1.00 88.25 72 ASP A O 1
ATOM 576 N N . GLY A 1 73 ? -6.672 10.976 9.538 1.00 84.88 73 GLY A N 1
ATOM 577 C CA . GLY A 1 73 ? -5.583 11.286 10.474 1.00 84.88 73 GLY A CA 1
ATOM 578 C C . GLY A 1 73 ? -5.264 10.208 11.525 1.00 84.88 73 GLY A C 1
ATOM 579 O O . GLY A 1 73 ? -4.327 10.377 12.302 1.00 84.88 73 GLY A O 1
ATOM 580 N N . ASN A 1 74 ? -5.997 9.087 11.567 1.00 90.12 74 ASN A N 1
ATOM 581 C CA . ASN A 1 74 ? -5.787 8.012 12.551 1.00 90.12 74 ASN A CA 1
ATOM 582 C C . ASN A 1 74 ? -4.915 6.855 12.039 1.00 90.12 74 ASN A C 1
ATOM 584 O O . ASN A 1 74 ? -4.855 5.806 12.684 1.00 90.12 74 ASN A O 1
ATOM 588 N N . PHE A 1 75 ? -4.248 7.021 10.898 1.00 92.81 75 PHE A N 1
ATOM 589 C CA . PHE A 1 75 ? -3.481 5.963 10.249 1.00 92.81 75 PHE A CA 1
ATOM 590 C C . PHE A 1 75 ? -2.038 6.389 9.985 1.00 92.81 75 PHE A C 1
ATOM 592 O O . PHE A 1 75 ? -1.767 7.524 9.598 1.00 92.81 75 PHE A O 1
ATOM 599 N N . VAL A 1 76 ? -1.113 5.446 10.151 1.00 93.94 76 VAL A N 1
ATOM 600 C CA . VAL A 1 76 ? 0.291 5.564 9.735 1.00 93.94 76 VAL A CA 1
ATOM 601 C C . VAL A 1 76 ? 0.527 4.664 8.534 1.00 93.94 76 VAL A C 1
ATOM 603 O O . VAL A 1 76 ? -0.074 3.602 8.418 1.00 93.94 76 VAL A O 1
ATOM 606 N N . PHE A 1 77 ? 1.415 5.076 7.637 1.00 94.12 77 PHE A N 1
ATOM 607 C CA . PHE A 1 77 ? 1.694 4.368 6.396 1.00 94.12 77 PHE A CA 1
ATOM 608 C C . PHE A 1 77 ? 3.134 3.865 6.400 1.00 94.12 77 PHE A C 1
ATOM 610 O O . PHE A 1 77 ? 4.065 4.652 6.560 1.00 94.12 77 PHE A O 1
ATOM 617 N N . ILE A 1 78 ? 3.314 2.559 6.212 1.00 93.81 78 ILE A N 1
ATOM 618 C CA . ILE A 1 78 ? 4.632 1.934 6.075 1.00 93.81 78 ILE A CA 1
ATOM 619 C C . ILE A 1 78 ? 4.834 1.555 4.610 1.00 93.81 78 ILE A C 1
ATOM 621 O O . ILE A 1 78 ? 3.940 0.974 4.002 1.00 93.81 78 ILE A O 1
ATOM 625 N N . SER A 1 79 ? 6.008 1.838 4.054 1.00 90.94 79 SER A N 1
ATOM 626 C CA . SER A 1 79 ? 6.374 1.401 2.703 1.00 90.94 79 SER A CA 1
ATOM 627 C C . SER A 1 79 ? 7.314 0.199 2.781 1.00 90.94 79 SER A C 1
ATOM 629 O O . SER A 1 79 ? 8.347 0.280 3.447 1.00 90.94 79 SER A O 1
ATOM 631 N N . LYS A 1 80 ? 6.955 -0.914 2.134 1.00 83.12 80 LYS A N 1
ATOM 632 C CA . LYS A 1 80 ? 7.755 -2.154 2.074 1.00 83.12 80 LYS A CA 1
ATOM 633 C C . LYS A 1 80 ? 7.715 -2.778 0.686 1.00 83.12 80 LYS A C 1
ATOM 635 O O . LYS A 1 80 ? 6.737 -2.520 -0.047 1.00 83.12 80 LYS A O 1
#

pLDDT: mean 91.64, std 4.6, range [72.62, 96.31]

Foldseek 3Di:
DDVVVVVDDPVVVQVVCVVVVVDDDKFKQKAFQDPPPPDPVNVRRHRPDGLVRVCVVVVHDSVVSVVVVVVVVRIDIDID

Organism: Wuchereria bancrofti (NCBI:txid6293)

InterPro domains:
  IPR009348 Nitrogen permease regulator 2-like [PF06218] (4-62)

Secondary structure (DSSP, 8-state):
--GGGGT--HHHHHHHHHHTTSS----EEEEES-TT--SHHHHH-BSSS-HHHHHHHHTS-HHHHHHHHHHT--EEEEE-

Radius of gyration: 16.77 Å; chains: 1; bounding box: 31×24×49 Å

Sequence (80 aa):
MSPRQYNVDERRAIQFGICHGFVRKLCIYPVSLKKCDMRRIAKLCDGTRSLEDLAVIFAISPVKLLEGVRDDGNFVFISK